Protein AF-A0A972MPC8-F1 (afdb_monomer)

Foldseek 3Di:
DVVVVVVVVVVVVVPPPPDPPPDPDCQWDWDADPVRDIETEGEDADDLPDDDDPPHHYHYHHDDQCPDLSVVDDFPPDDRLNVLLSCCVNPPDPADEAEAQDCGSVSNCVSCVVVVHHYDYHHPDPVSVVND

Structure (mmCIF, N/CA/C/O backbone):
data_AF-A0A972MPC8-F1
#
_entry.id   AF-A0A972MPC8-F1
#
loop_
_atom_site.group_PDB
_atom_site.id
_atom_site.type_symbol
_atom_site.label_atom_id
_atom_site.label_alt_id
_atom_site.label_comp_id
_atom_site.label_asym_id
_atom_site.label_entity_id
_atom_site.label_seq_id
_atom_site.pdbx_PDB_ins_code
_atom_site.Cartn_x
_atom_site.Cartn_y
_atom_site.Cartn_z
_atom_site.occupancy
_atom_site.B_iso_or_equiv
_atom_site.auth_seq_id
_atom_site.auth_comp_id
_atom_site.auth_asym_id
_atom_site.auth_atom_id
_atom_site.pdbx_PDB_model_num
ATOM 1 N N . MET A 1 1 ? 12.999 -46.476 -10.690 1.00 57.03 1 MET A N 1
ATOM 2 C CA . MET A 1 1 ? 14.086 -46.148 -9.735 1.00 57.03 1 MET A CA 1
ATOM 3 C C . MET A 1 1 ? 14.503 -44.676 -9.774 1.00 57.03 1 MET A C 1
ATOM 5 O O . MET A 1 1 ? 14.548 -44.075 -8.713 1.00 57.03 1 MET A O 1
ATOM 9 N N . VAL A 1 2 ? 14.765 -44.062 -10.942 1.00 50.03 2 VAL A N 1
ATOM 10 C CA . VAL A 1 2 ? 15.001 -42.594 -11.044 1.00 50.03 2 VAL A CA 1
ATOM 11 C C . VAL A 1 2 ? 13.679 -41.800 -11.096 1.00 50.03 2 VAL A C 1
ATOM 13 O O . VAL A 1 2 ? 13.583 -40.712 -10.536 1.00 50.03 2 VAL A O 1
ATOM 16 N N . SER A 1 3 ? 12.629 -42.390 -11.678 1.00 49.47 3 SER A N 1
ATOM 17 C CA . SER A 1 3 ? 11.253 -41.862 -11.718 1.00 49.47 3 SER A CA 1
ATOM 18 C C . SER A 1 3 ? 10.659 -41.622 -10.326 1.00 49.47 3 SER A C 1
ATOM 20 O O . SER A 1 3 ? 10.109 -40.560 -10.055 1.00 49.47 3 SER A O 1
ATOM 22 N N . ASP A 1 4 ? 10.859 -42.576 -9.418 1.00 52.56 4 ASP A N 1
ATOM 23 C CA . ASP A 1 4 ? 10.220 -42.600 -8.093 1.00 52.56 4 ASP A CA 1
ATOM 24 C C . ASP A 1 4 ? 10.841 -41.566 -7.134 1.00 52.56 4 ASP A C 1
ATOM 26 O O . ASP A 1 4 ? 10.221 -41.136 -6.159 1.00 52.56 4 ASP A O 1
ATOM 30 N N . ILE A 1 5 ? 12.081 -41.150 -7.418 1.00 54.47 5 ILE A N 1
ATOM 31 C CA . ILE A 1 5 ? 12.79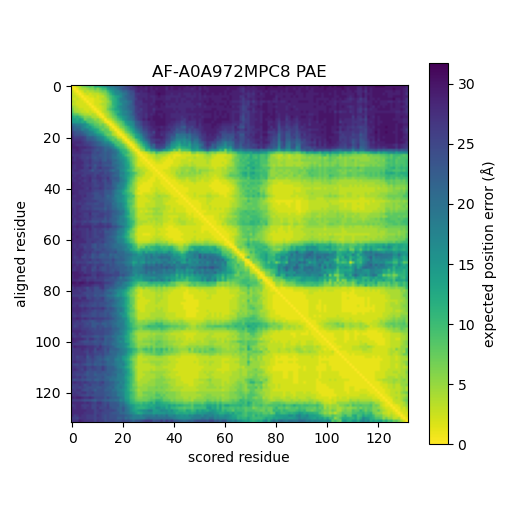3 -40.099 -6.683 1.00 54.47 5 ILE A CA 1
ATOM 32 C C . ILE A 1 5 ? 12.290 -38.721 -7.124 1.00 54.47 5 ILE A C 1
ATOM 34 O O . ILE A 1 5 ? 12.014 -37.880 -6.270 1.00 54.47 5 ILE A O 1
ATOM 38 N N . ILE A 1 6 ? 12.095 -38.505 -8.431 1.00 52.62 6 ILE A N 1
ATOM 39 C CA . ILE A 1 6 ? 11.533 -37.252 -8.958 1.00 52.62 6 ILE A CA 1
ATOM 40 C C . ILE A 1 6 ? 10.097 -37.068 -8.456 1.00 52.62 6 ILE A C 1
ATOM 42 O O . ILE A 1 6 ? 9.756 -35.996 -7.957 1.00 52.62 6 ILE A O 1
ATOM 46 N N . GLU A 1 7 ? 9.283 -38.124 -8.471 1.00 47.34 7 GLU A N 1
ATOM 47 C CA . GLU A 1 7 ? 7.909 -38.077 -7.961 1.00 47.34 7 GLU A CA 1
ATOM 48 C C . GLU A 1 7 ? 7.854 -37.767 -6.455 1.00 47.34 7 GLU A C 1
ATOM 50 O O . GLU A 1 7 ? 7.006 -36.995 -6.005 1.00 47.34 7 GLU A O 1
ATOM 55 N N . LYS A 1 8 ? 8.797 -38.289 -5.656 1.00 51.53 8 LYS A N 1
ATOM 56 C CA . LYS A 1 8 ? 8.920 -37.954 -4.225 1.00 51.53 8 LYS A CA 1
ATOM 57 C C . LYS A 1 8 ? 9.400 -36.523 -3.976 1.00 51.53 8 LYS A C 1
ATOM 59 O O . LYS A 1 8 ? 8.972 -35.922 -2.992 1.00 51.53 8 LYS A O 1
ATOM 64 N N . ILE A 1 9 ? 10.249 -35.959 -4.835 1.00 50.50 9 ILE A N 1
ATOM 65 C CA . ILE A 1 9 ? 10.716 -34.565 -4.723 1.00 50.50 9 ILE A CA 1
ATOM 66 C C . ILE A 1 9 ? 9.593 -33.587 -5.096 1.00 50.50 9 ILE A C 1
ATOM 68 O O . ILE A 1 9 ? 9.352 -32.626 -4.361 1.00 50.50 9 ILE A O 1
ATOM 72 N N . VAL A 1 10 ? 8.843 -33.874 -6.165 1.00 48.03 10 VAL A N 1
ATOM 73 C CA . VAL A 1 10 ? 7.664 -33.088 -6.577 1.00 48.03 10 VAL A CA 1
ATOM 74 C C . VAL A 1 10 ? 6.560 -33.164 -5.512 1.00 48.03 10 VAL A C 1
ATOM 76 O O . VAL A 1 10 ? 5.970 -32.149 -5.140 1.00 48.03 10 VAL A O 1
ATOM 79 N N . ASN A 1 11 ? 6.336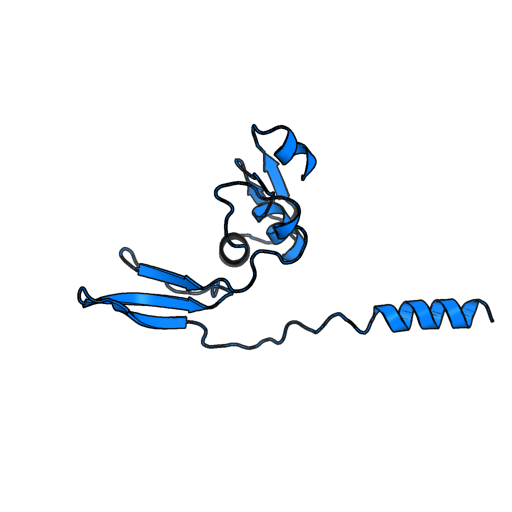 -34.342 -4.921 1.00 40.44 11 ASN A N 1
ATOM 80 C CA . ASN A 1 11 ? 5.335 -34.518 -3.865 1.00 40.44 11 ASN A CA 1
ATOM 81 C C . ASN A 1 11 ? 5.777 -34.014 -2.474 1.00 40.44 11 ASN A C 1
ATOM 83 O O . ASN A 1 11 ? 4.917 -33.772 -1.622 1.00 40.44 11 ASN A O 1
ATOM 87 N N . SER A 1 12 ? 7.080 -33.825 -2.212 1.00 40.97 12 SER A N 1
ATOM 88 C CA . SER A 1 12 ? 7.564 -33.248 -0.942 1.00 40.97 12 SER A CA 1
ATOM 89 C C . SER A 1 12 ? 7.548 -31.716 -0.940 1.00 40.97 12 SER A C 1
ATOM 91 O O . SER A 1 12 ? 7.312 -31.108 0.105 1.00 40.97 12 SER A O 1
ATOM 93 N N . THR A 1 13 ? 7.695 -31.089 -2.110 1.00 39.97 13 THR A N 1
ATOM 94 C CA . THR A 1 13 ? 7.634 -29.626 -2.282 1.00 39.97 13 THR A CA 1
ATOM 95 C C . T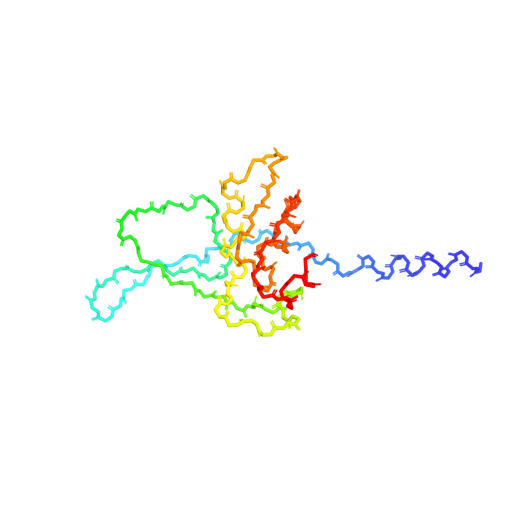HR A 1 13 ? 6.202 -29.081 -2.325 1.00 39.97 13 THR A C 1
ATOM 97 O O . THR A 1 13 ? 5.972 -27.938 -1.936 1.00 39.97 13 THR A O 1
ATOM 100 N N . SER A 1 14 ? 5.207 -29.911 -2.659 1.00 36.78 14 SER A N 1
ATOM 101 C CA . SER A 1 14 ? 3.787 -29.513 -2.690 1.00 36.78 14 SER A CA 1
ATOM 102 C C . SER A 1 14 ? 3.112 -29.411 -1.301 1.00 36.78 14 SER A C 1
ATOM 104 O O . SER A 1 14 ? 1.985 -28.937 -1.172 1.00 36.78 14 SER A O 1
ATOM 106 N N . LYS A 1 15 ? 3.794 -29.803 -0.209 1.00 40.41 15 LYS A N 1
ATOM 107 C CA . LYS A 1 15 ? 3.214 -29.863 1.155 1.00 40.41 15 LYS A CA 1
ATOM 108 C C . LYS A 1 15 ? 3.405 -28.615 2.036 1.00 40.41 15 LYS A C 1
ATOM 110 O O . LYS A 1 15 ? 3.102 -28.670 3.228 1.00 40.41 15 LYS A O 1
ATOM 115 N N . ARG A 1 16 ? 3.866 -27.475 1.501 1.00 36.94 16 ARG A N 1
ATOM 116 C CA . ARG A 1 16 ? 4.077 -26.236 2.292 1.00 36.94 16 ARG A CA 1
ATOM 117 C C . ARG A 1 16 ? 3.522 -24.943 1.695 1.00 36.94 16 ARG A C 1
ATOM 119 O O . ARG A 1 16 ? 3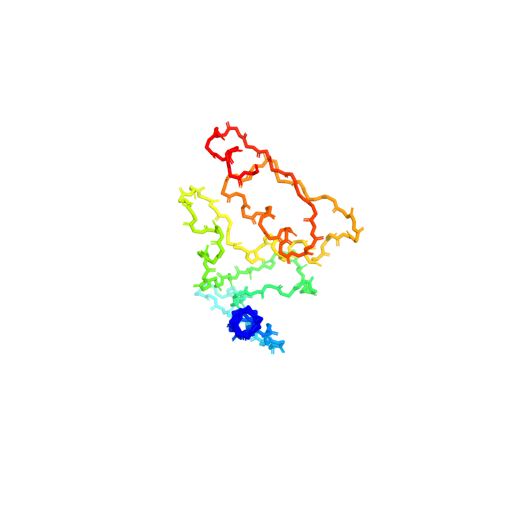.947 -23.867 2.094 1.00 36.94 16 ARG A O 1
ATOM 126 N N . VAL A 1 17 ? 2.492 -25.011 0.859 1.00 37.66 17 VAL A N 1
ATOM 127 C CA . VAL A 1 17 ? 1.618 -23.844 0.671 1.00 37.66 17 VAL A CA 1
ATOM 128 C C . VAL A 1 17 ? 0.398 -24.055 1.553 1.00 37.66 17 VAL A C 1
ATOM 130 O O . VAL A 1 17 ? -0.572 -24.706 1.169 1.00 37.66 17 VAL A O 1
ATOM 133 N N . LYS A 1 18 ? 0.461 -23.542 2.789 1.00 34.38 18 LYS A N 1
ATOM 134 C CA . LYS A 1 18 ? -0.755 -23.331 3.579 1.00 34.38 18 LYS A CA 1
ATOM 135 C C . LYS A 1 18 ? -1.667 -22.471 2.703 1.00 34.38 18 LYS A C 1
ATOM 137 O O . LYS A 1 18 ? -1.318 -21.328 2.424 1.00 34.38 18 LYS A O 1
ATOM 142 N N . LYS A 1 19 ? -2.797 -23.027 2.243 1.00 28.30 19 LYS A N 1
ATOM 143 C CA . LYS A 1 19 ? -3.909 -22.238 1.689 1.00 28.30 19 LYS A CA 1
ATOM 144 C C . LYS A 1 19 ? -4.063 -21.009 2.589 1.00 28.30 19 LYS A C 1
ATOM 146 O O . LYS A 1 19 ? -4.129 -21.220 3.806 1.00 28.30 19 LYS A O 1
ATOM 151 N N . PRO A 1 20 ? -4.087 -19.772 2.057 1.00 33.03 20 PRO A N 1
ATOM 152 C CA . PRO A 1 20 ? -4.368 -18.622 2.891 1.00 33.03 20 PRO A CA 1
ATOM 153 C C . PRO A 1 20 ? -5.738 -18.899 3.487 1.00 33.03 20 PRO A C 1
ATOM 155 O O . PRO A 1 20 ? -6.735 -19.049 2.777 1.00 33.03 20 PRO A O 1
ATOM 158 N N . ILE A 1 21 ? -5.740 -19.132 4.793 1.00 36.69 21 ILE A N 1
ATOM 159 C CA . ILE A 1 21 ? -6.947 -19.370 5.554 1.00 36.69 21 ILE A CA 1
ATOM 160 C C . ILE A 1 21 ? -7.758 -18.106 5.315 1.00 36.69 21 ILE A C 1
ATOM 162 O O . ILE A 1 21 ? -7.340 -17.023 5.720 1.00 36.69 21 ILE A O 1
ATOM 166 N N . SER A 1 22 ? -8.878 -18.243 4.606 1.00 36.81 22 SER A N 1
ATOM 167 C CA . SER A 1 22 ? -9.879 -17.201 4.407 1.00 36.81 22 SER A CA 1
ATOM 168 C C . SER A 1 22 ? -10.546 -16.921 5.750 1.00 36.81 22 SER A C 1
ATOM 170 O O . SER A 1 22 ? -11.707 -17.249 5.992 1.00 36.81 22 SER A O 1
ATOM 172 N N . ARG A 1 23 ? -9.773 -16.397 6.690 1.00 38.00 23 ARG A N 1
ATOM 173 C CA . ARG A 1 23 ? -10.259 -15.963 7.975 1.00 38.00 23 ARG A CA 1
ATOM 174 C C . ARG A 1 23 ? -10.672 -14.522 7.728 1.00 38.00 23 ARG A C 1
ATOM 176 O O . ARG A 1 23 ? -9.832 -13.633 7.712 1.00 38.00 23 ARG A O 1
ATOM 183 N N . LYS A 1 24 ? -11.973 -14.299 7.517 1.00 40.81 24 LYS A N 1
ATOM 184 C CA . LYS A 1 24 ? -12.597 -13.033 7.920 1.00 40.81 24 LYS A CA 1
ATOM 185 C C . LYS A 1 24 ? -12.356 -12.914 9.430 1.00 40.81 24 LYS A C 1
ATOM 187 O O . LYS A 1 24 ? -13.203 -13.295 10.230 1.00 40.81 24 LYS A O 1
ATOM 192 N N . LEU A 1 25 ? -11.147 -12.536 9.841 1.00 45.94 25 LEU A N 1
ATOM 193 C CA . LEU A 1 25 ? -10.952 -11.983 11.166 1.00 45.94 25 LEU A CA 1
ATOM 194 C C . LEU A 1 25 ? -11.579 -10.606 11.087 1.00 45.94 25 LEU A C 1
ATOM 196 O O . LEU A 1 25 ? -11.223 -9.821 10.215 1.00 45.94 25 LEU A O 1
ATOM 200 N N . PHE A 1 26 ? -12.489 -10.316 12.005 1.00 58.69 26 PHE A N 1
ATOM 201 C CA . PHE A 1 26 ? -12.737 -8.944 12.412 1.00 58.69 26 PHE A CA 1
ATOM 202 C C . PHE A 1 26 ? -11.431 -8.422 13.021 1.00 58.69 26 PHE A C 1
ATOM 204 O O . PHE A 1 26 ? -11.226 -8.471 14.227 1.00 58.69 26 PHE A O 1
ATOM 211 N N . ASN A 1 27 ? -10.489 -8.042 12.165 1.00 85.31 27 ASN A N 1
ATOM 212 C CA . ASN A 1 27 ? -9.212 -7.459 12.542 1.00 85.31 27 ASN A CA 1
ATOM 213 C C . ASN A 1 27 ? -9.314 -5.938 12.666 1.00 85.31 27 ASN A C 1
ATOM 215 O O . 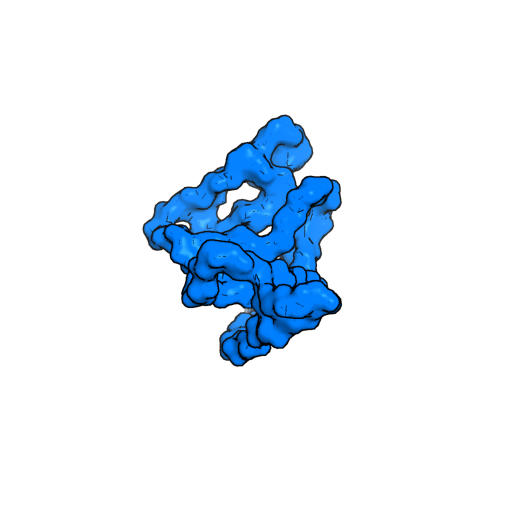ASN A 1 27 ? -8.311 -5.265 12.847 1.00 85.31 27 ASN A O 1
ATOM 219 N N . THR A 1 28 ? -10.529 -5.409 12.533 1.00 88.88 28 THR A N 1
ATOM 220 C CA . THR A 1 28 ? -10.851 -4.005 12.722 1.00 88.88 28 THR A CA 1
ATOM 221 C C . THR A 1 28 ? -11.572 -3.839 14.055 1.00 88.88 28 THR A C 1
ATOM 223 O O . THR A 1 28 ? -12.523 -4.567 14.346 1.00 88.88 28 THR A O 1
ATOM 226 N N . SER A 1 29 ? -11.135 -2.881 14.864 1.00 92.12 29 SER A N 1
ATOM 227 C CA . SER A 1 29 ? -11.743 -2.524 16.145 1.00 92.12 29 SER A CA 1
ATOM 228 C C . SER A 1 29 ? -11.756 -1.007 16.321 1.00 92.12 29 SER A C 1
ATOM 230 O O . SER A 1 29 ? -10.940 -0.302 15.735 1.00 92.12 29 SER A O 1
ATOM 232 N N . LYS A 1 30 ? -12.696 -0.491 17.115 1.00 93.19 30 LYS A N 1
ATOM 233 C CA . LYS A 1 30 ? -12.725 0.924 17.496 1.00 93.19 30 LYS A CA 1
ATOM 234 C C . LYS A 1 30 ? -12.096 1.085 18.870 1.00 93.19 30 LYS A C 1
ATOM 236 O O . LYS A 1 30 ? -12.459 0.360 19.796 1.00 93.19 30 LYS A O 1
ATOM 241 N N . ILE A 1 31 ? -11.176 2.028 18.994 1.00 93.88 31 ILE A N 1
ATOM 242 C CA . ILE A 1 31 ? -10.560 2.421 20.261 1.00 93.88 31 ILE A CA 1
ATOM 243 C C . ILE A 1 31 ? -10.725 3.928 20.451 1.00 93.88 31 ILE A C 1
ATOM 245 O O . ILE A 1 31 ? -10.918 4.657 19.482 1.00 93.88 31 ILE A O 1
ATOM 249 N N . VAL A 1 32 ? -10.645 4.389 21.694 1.00 94.38 32 VAL A N 1
ATOM 250 C CA . VAL A 1 32 ? -10.658 5.815 22.032 1.00 94.38 32 VAL A CA 1
ATOM 251 C C . VAL A 1 32 ? -9.331 6.138 22.702 1.00 94.38 32 VAL A C 1
ATOM 253 O O . VAL A 1 32 ? -8.912 5.403 23.599 1.00 94.38 32 VAL A O 1
ATOM 256 N N . ASN A 1 33 ? -8.640 7.178 22.238 1.00 91.25 33 ASN A N 1
ATOM 257 C CA . ASN A 1 33 ? -7.384 7.600 22.858 1.00 91.25 33 ASN A CA 1
ATOM 258 C C . ASN A 1 33 ? -7.625 8.458 24.113 1.00 91.25 33 ASN A C 1
ATOM 260 O O . ASN A 1 33 ? -8.755 8.790 24.467 1.00 91.25 33 ASN A O 1
ATOM 264 N N . GLU A 1 34 ? -6.543 8.843 24.785 1.00 92.75 34 GLU A N 1
ATOM 265 C CA . GLU A 1 34 ? -6.574 9.682 25.992 1.00 92.75 34 GLU A CA 1
ATOM 266 C C . GLU A 1 34 ? -7.190 11.078 25.786 1.00 92.75 34 GLU A C 1
ATOM 268 O O . GLU A 1 34 ? -7.597 11.717 26.754 1.00 92.75 34 GLU A O 1
ATOM 273 N N . PHE A 1 35 ? -7.326 11.525 24.535 1.00 93.06 35 PHE A N 1
ATOM 274 C CA . PHE A 1 35 ? -7.949 12.795 24.157 1.00 93.06 35 PHE A CA 1
ATOM 275 C C . PHE A 1 35 ? -9.431 12.651 23.767 1.00 93.06 35 PHE A C 1
ATOM 277 O O . PHE A 1 35 ? -10.055 13.631 23.363 1.00 93.06 35 PHE A O 1
ATOM 284 N N . GLY A 1 36 ? -10.011 11.450 23.878 1.00 91.94 36 GLY A N 1
ATOM 285 C CA . GLY A 1 36 ? -11.406 11.189 23.513 1.00 91.94 36 GLY A CA 1
ATOM 286 C C . GLY A 1 36 ? -11.645 11.013 22.009 1.00 91.94 36 GLY A C 1
ATOM 287 O O . GLY A 1 36 ? -12.794 11.021 21.570 1.00 91.94 36 GLY A O 1
ATOM 288 N N . GLU A 1 37 ? -10.592 10.852 21.206 1.00 92.44 37 GLU A N 1
ATOM 289 C CA . GLU A 1 37 ? -10.703 10.684 19.756 1.00 92.44 37 GLU A CA 1
ATOM 290 C C . GLU A 1 37 ? -10.932 9.209 19.397 1.00 92.44 37 GLU A C 1
ATOM 292 O O . GLU A 1 37 ? -10.209 8.328 19.869 1.00 92.44 37 GLU A O 1
ATOM 297 N N . GLU A 1 38 ? -11.916 8.938 18.532 1.00 94.69 38 GLU A N 1
ATOM 298 C CA . GLU A 1 38 ? -12.151 7.596 17.988 1.00 94.69 38 GLU A CA 1
ATOM 299 C C . GLU A 1 38 ? -11.069 7.245 16.954 1.00 94.69 38 GLU A C 1
ATOM 301 O O . GLU A 1 38 ? -10.773 8.021 16.043 1.00 94.69 38 GLU A O 1
ATOM 306 N N . ILE A 1 39 ? -10.487 6.055 17.091 1.00 94.94 39 ILE A N 1
ATOM 307 C CA . ILE A 1 39 ? -9.477 5.503 16.191 1.00 94.94 39 ILE A CA 1
ATOM 308 C C . ILE A 1 39 ? -9.936 4.120 15.731 1.00 94.94 39 ILE A C 1
ATOM 310 O O . ILE A 1 39 ? -10.310 3.257 16.531 1.00 94.94 39 ILE A O 1
ATOM 314 N N . ILE A 1 40 ? -9.853 3.891 14.427 1.00 94.62 40 ILE A N 1
ATOM 315 C CA . ILE A 1 40 ? -10.100 2.606 13.784 1.00 94.62 40 ILE A CA 1
ATOM 316 C C . ILE A 1 40 ? -8.783 1.829 13.787 1.00 94.62 40 ILE A C 1
ATOM 318 O O . ILE A 1 40 ? -7.874 2.079 12.995 1.00 94.62 40 ILE A O 1
ATOM 322 N N . ARG A 1 41 ? -8.654 0.884 14.710 1.00 94.44 41 ARG A N 1
ATOM 323 C CA . ARG A 1 41 ? -7.510 -0.020 14.780 1.00 94.44 41 ARG A CA 1
ATOM 324 C C . ARG A 1 41 ? -7.694 -1.166 13.794 1.00 94.44 41 ARG A C 1
ATOM 326 O O . ARG A 1 41 ? -8.735 -1.816 13.813 1.00 94.44 41 ARG A O 1
ATOM 333 N N . ILE A 1 42 ? -6.675 -1.436 12.986 1.00 93.38 42 ILE A N 1
ATOM 334 C CA . ILE A 1 42 ? -6.633 -2.523 12.006 1.00 93.38 42 ILE A CA 1
ATOM 335 C C . ILE A 1 42 ? -5.380 -3.361 12.251 1.00 93.38 42 ILE A C 1
ATOM 337 O O . ILE A 1 42 ? -4.260 -2.861 12.177 1.00 93.38 42 ILE A O 1
ATOM 341 N N . ASP A 1 43 ? -5.572 -4.642 12.539 1.00 91.56 43 ASP A N 1
ATOM 342 C CA . ASP A 1 43 ? -4.512 -5.605 12.815 1.00 91.56 43 ASP A CA 1
ATOM 343 C C . ASP A 1 43 ? -4.216 -6.451 11.556 1.00 91.56 43 ASP A C 1
ATOM 345 O O . ASP A 1 43 ? -4.972 -7.352 11.186 1.00 91.56 43 ASP A O 1
ATOM 349 N N . GLY A 1 44 ? -3.107 -6.176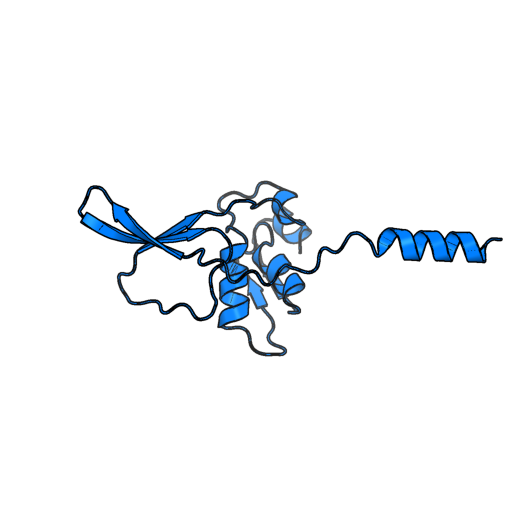 10.871 1.00 89.12 44 GLY A N 1
ATOM 350 C CA . GLY A 1 44 ? -2.703 -6.849 9.633 1.00 89.12 44 GLY A CA 1
ATOM 351 C C . GLY A 1 44 ? -3.409 -6.321 8.378 1.00 89.12 44 GLY A C 1
ATOM 352 O O . GLY A 1 44 ? -3.414 -5.120 8.117 1.00 89.12 44 GLY A O 1
ATOM 353 N N . ASP A 1 45 ? -3.958 -7.231 7.564 1.00 90.06 45 ASP A N 1
ATOM 354 C CA . ASP A 1 45 ? -4.507 -6.913 6.237 1.00 90.06 45 ASP A CA 1
ATOM 355 C C . ASP A 1 45 ? -5.690 -5.934 6.295 1.00 90.06 45 ASP A C 1
ATOM 357 O O . ASP A 1 45 ? -6.661 -6.141 7.016 1.00 90.06 45 ASP A O 1
ATOM 361 N N . ILE A 1 46 ? -5.666 -4.903 5.457 1.00 92.06 46 ILE A N 1
ATOM 362 C CA . ILE A 1 46 ? -6.749 -3.917 5.375 1.00 92.06 46 ILE A CA 1
ATOM 363 C C . ILE A 1 46 ? -7.823 -4.430 4.403 1.00 92.06 46 ILE A C 1
ATOM 365 O O . ILE A 1 46 ? -7.503 -4.824 3.276 1.00 92.06 46 ILE A O 1
ATOM 369 N N . ASP A 1 47 ? -9.098 -4.408 4.808 1.00 93.00 47 ASP A N 1
ATOM 370 C CA . ASP A 1 47 ? -10.211 -4.764 3.917 1.00 93.00 47 ASP A CA 1
ATOM 371 C C . ASP A 1 47 ? -10.278 -3.768 2.742 1.00 93.00 47 ASP A C 1
ATOM 373 O O . ASP A 1 47 ? -10.490 -2.574 2.970 1.00 93.00 47 ASP A O 1
ATOM 377 N N . PRO A 1 48 ? -10.142 -4.215 1.476 1.00 92.94 48 PRO A N 1
ATOM 378 C CA . PRO A 1 48 ? -10.213 -3.328 0.318 1.00 92.94 48 PRO A CA 1
ATOM 379 C C . PRO A 1 48 ? -11.562 -2.620 0.173 1.00 92.94 48 PRO A C 1
ATOM 381 O O . PRO A 1 48 ? -11.623 -1.630 -0.551 1.00 92.94 48 PRO A O 1
ATOM 384 N N . ASN A 1 49 ? -12.619 -3.069 0.854 1.00 93.62 49 ASN A N 1
ATOM 385 C CA . ASN A 1 49 ? -13.952 -2.463 0.822 1.00 93.62 49 ASN A CA 1
ATOM 386 C C . ASN A 1 49 ? -14.266 -1.598 2.049 1.00 93.62 49 ASN A C 1
ATOM 388 O O . ASN A 1 49 ? -15.398 -1.134 2.171 1.00 93.62 49 ASN A O 1
ATOM 392 N N . ILE A 1 50 ? -13.297 -1.353 2.941 1.00 91.62 50 ILE A N 1
ATOM 393 C CA . ILE A 1 50 ? -13.510 -0.477 4.098 1.00 91.62 50 ILE A CA 1
ATOM 394 C C . ILE A 1 50 ? -13.998 0.909 3.645 1.00 91.62 50 ILE A C 1
ATOM 396 O O . ILE A 1 50 ? -13.507 1.476 2.659 1.00 91.62 50 ILE A O 1
ATOM 400 N N . GLU A 1 51 ? -15.005 1.439 4.334 1.00 91.81 51 GLU A N 1
ATOM 401 C CA . GLU A 1 51 ? -15.463 2.811 4.132 1.00 91.81 51 GLU A CA 1
ATOM 402 C C . GLU A 1 51 ? -14.477 3.753 4.833 1.00 91.81 51 GLU A C 1
ATOM 404 O O . GLU A 1 51 ? -14.175 3.559 6.007 1.00 91.81 51 GLU A O 1
ATOM 409 N N . ILE A 1 52 ? -13.955 4.742 4.103 1.00 91.44 52 ILE A N 1
ATOM 410 C CA . ILE A 1 52 ? -13.010 5.735 4.629 1.00 91.44 52 ILE A CA 1
ATOM 411 C C . ILE A 1 52 ? -13.663 7.101 4.484 1.00 91.44 52 ILE A C 1
ATOM 413 O O . ILE A 1 52 ? -13.982 7.522 3.367 1.00 91.44 52 ILE A O 1
ATOM 417 N N . LYS A 1 53 ? -13.864 7.782 5.607 1.00 93.12 53 LYS A N 1
ATOM 418 C CA . LYS A 1 53 ? -14.437 9.124 5.683 1.00 93.12 53 LYS A CA 1
ATOM 419 C C . LYS A 1 53 ? -13.339 10.135 5.968 1.00 93.12 53 LYS A C 1
ATOM 421 O O . LYS A 1 53 ? -12.307 9.836 6.568 1.00 93.12 53 LYS A O 1
ATOM 426 N N . ASN A 1 54 ? -13.555 11.360 5.502 1.00 92.75 54 ASN A N 1
ATOM 427 C CA . ASN A 1 54 ? -12.626 12.439 5.796 1.00 92.75 54 ASN A CA 1
ATOM 428 C C . ASN A 1 54 ? -12.588 12.689 7.312 1.00 92.75 54 ASN A C 1
ATOM 430 O O . ASN A 1 54 ? -13.639 12.851 7.929 1.00 92.75 54 ASN A O 1
ATOM 434 N N . GLY A 1 55 ? -11.387 12.734 7.885 1.00 91.75 55 GLY A N 1
ATOM 435 C CA . GLY A 1 55 ? -11.176 12.864 9.328 1.00 91.75 55 GLY A CA 1
ATOM 436 C C . GLY A 1 55 ? -11.068 11.541 10.091 1.00 91.75 55 GLY A C 1
ATOM 437 O O . GLY A 1 55 ? -10.764 11.583 11.284 1.00 91.75 55 GLY A O 1
ATOM 438 N N . ASP A 1 56 ? -11.252 10.390 9.433 1.00 93.50 56 ASP A N 1
ATOM 439 C CA . ASP A 1 56 ? -11.017 9.091 10.065 1.00 93.50 56 ASP A CA 1
ATOM 440 C C . ASP A 1 56 ? -9.552 8.943 10.487 1.00 93.50 56 ASP A C 1
ATOM 442 O O . ASP A 1 56 ? -8.617 9.329 9.776 1.00 93.50 56 ASP A O 1
ATOM 446 N N . ARG A 1 57 ? -9.353 8.336 11.656 1.00 94.00 57 ARG A N 1
ATOM 447 C CA . ARG A 1 57 ? -8.035 8.054 12.222 1.00 94.00 57 ARG A CA 1
ATOM 448 C C . ARG A 1 57 ? -7.834 6.557 12.273 1.00 94.00 57 ARG A C 1
ATOM 450 O O . ARG A 1 57 ? -8.666 5.846 12.829 1.00 94.00 57 ARG A O 1
ATOM 457 N N . PHE A 1 58 ? -6.718 6.090 11.729 1.00 92.94 58 PHE A N 1
ATOM 458 C CA . PHE A 1 58 ? -6.402 4.669 11.671 1.00 92.94 58 PHE A CA 1
ATOM 459 C C . PHE A 1 58 ? -5.155 4.350 12.485 1.00 92.94 58 PHE A C 1
ATOM 461 O O . PHE A 1 58 ? -4.165 5.079 12.434 1.00 92.94 58 PHE A O 1
ATOM 468 N N . LEU A 1 59 ? -5.195 3.227 13.197 1.00 92.88 59 LEU A N 1
ATOM 469 C CA . LEU A 1 59 ? -4.028 2.612 13.819 1.00 92.88 59 LEU A CA 1
ATOM 470 C C . LEU A 1 59 ? -3.778 1.264 13.150 1.00 92.88 59 LEU A C 1
ATOM 472 O O . LEU A 1 59 ? -4.533 0.321 13.367 1.00 92.88 59 LEU A O 1
ATOM 476 N N . PHE A 1 60 ? -2.713 1.164 12.361 1.00 91.56 60 PHE A N 1
ATOM 477 C CA . PHE A 1 60 ? -2.333 -0.086 11.710 1.00 91.56 60 PHE A CA 1
ATOM 478 C C . PHE A 1 60 ? -1.321 -0.844 12.564 1.00 91.56 60 PHE A C 1
ATOM 480 O O . PHE A 1 60 ? -0.247 -0.328 12.873 1.00 91.56 60 PHE A O 1
ATOM 487 N N . ILE A 1 61 ? -1.652 -2.081 12.915 1.00 90.06 61 ILE A N 1
ATOM 488 C CA . ILE A 1 61 ? -0.744 -3.006 13.585 1.00 90.06 61 ILE A CA 1
ATOM 489 C C . ILE A 1 61 ? -0.283 -4.029 12.552 1.00 90.06 61 ILE A C 1
ATOM 491 O O . ILE A 1 61 ? -0.999 -4.977 12.240 1.00 90.06 61 ILE A O 1
ATOM 495 N N . SER A 1 62 ? 0.913 -3.827 12.003 1.00 85.06 62 SER A N 1
ATOM 496 C CA . SER A 1 62 ? 1.551 -4.792 11.104 1.00 85.06 62 SER A CA 1
ATOM 497 C C . SER A 1 62 ? 2.440 -5.728 11.919 1.00 85.06 62 SER A C 1
ATOM 499 O O . SER A 1 62 ? 3.339 -5.279 12.631 1.00 85.06 62 SER A O 1
ATOM 501 N N . TYR A 1 63 ? 2.163 -7.030 11.846 1.00 76.38 63 TYR A N 1
ATOM 502 C CA . TYR A 1 63 ? 2.864 -8.040 12.646 1.00 76.38 63 TYR A CA 1
ATOM 503 C C . TYR A 1 63 ? 4.147 -8.553 11.990 1.00 76.38 63 TYR A C 1
ATOM 505 O O . TYR A 1 63 ? 5.065 -8.959 12.698 1.00 76.38 63 TYR A O 1
ATOM 513 N N . ASP A 1 64 ? 4.212 -8.563 10.656 1.00 71.06 64 ASP A N 1
ATOM 514 C CA . ASP A 1 64 ? 5.366 -9.077 9.922 1.00 71.06 64 ASP A CA 1
ATOM 515 C C . ASP A 1 64 ? 5.604 -8.283 8.636 1.00 71.06 64 ASP A C 1
ATOM 517 O O . ASP A 1 64 ? 4.919 -8.447 7.627 1.00 71.06 64 ASP A O 1
ATOM 521 N N . GLN A 1 65 ? 6.627 -7.433 8.683 1.00 66.88 65 GLN A N 1
ATOM 522 C CA . GLN A 1 65 ? 7.067 -6.607 7.557 1.00 66.88 65 GLN A CA 1
ATOM 523 C C . GLN A 1 65 ? 8.245 -7.234 6.797 1.00 66.88 65 GLN A C 1
ATOM 525 O O . GLN A 1 65 ? 8.782 -6.626 5.872 1.00 66.88 65 GLN A O 1
ATOM 530 N N . SER A 1 66 ? 8.682 -8.427 7.209 1.00 59.59 66 SER A N 1
ATOM 531 C CA . SER A 1 66 ? 9.892 -9.093 6.720 1.00 59.59 66 SER A CA 1
ATOM 532 C C . SER A 1 66 ? 9.616 -10.209 5.716 1.00 59.59 66 SER A C 1
ATOM 534 O O . SER A 1 66 ? 10.546 -10.664 5.051 1.00 59.59 66 SER A O 1
ATOM 536 N N . MET A 1 67 ? 8.356 -10.639 5.579 1.00 53.81 67 MET A N 1
ATOM 537 C CA . MET A 1 67 ? 7.975 -11.714 4.661 1.00 53.81 67 MET A CA 1
ATOM 538 C C . MET A 1 67 ? 8.393 -11.446 3.209 1.00 53.81 67 MET A C 1
ATOM 540 O O . MET A 1 67 ? 8.355 -10.323 2.720 1.00 53.81 67 MET A O 1
ATOM 544 N N . PHE A 1 68 ? 8.731 -12.519 2.491 1.00 60.16 68 PHE A N 1
ATOM 545 C CA . PHE A 1 68 ? 9.258 -12.484 1.121 1.00 60.16 68 PHE A CA 1
ATOM 546 C C . PHE A 1 68 ? 10.568 -11.697 1.016 1.00 60.16 68 PHE A C 1
ATOM 548 O O . PHE A 1 68 ? 11.466 -11.848 1.840 1.00 60.16 68 PHE A O 1
ATOM 555 N N . THR A 1 69 ? 10.705 -10.883 -0.025 1.00 58.06 69 THR A N 1
ATOM 556 C CA . THR A 1 69 ? 11.862 -10.020 -0.225 1.00 58.06 69 THR A CA 1
ATOM 557 C C . THR A 1 69 ? 11.779 -8.738 0.601 1.00 58.06 69 THR A C 1
ATOM 559 O O . THR A 1 69 ? 12.721 -7.946 0.591 1.00 58.06 69 THR A O 1
ATOM 562 N N . HIS A 1 70 ? 10.696 -8.534 1.368 1.00 55.50 70 HIS A N 1
ATOM 563 C CA . HIS A 1 70 ? 10.500 -7.301 2.126 1.00 55.50 70 HIS A CA 1
ATOM 564 C C . HIS A 1 70 ? 11.577 -7.079 3.195 1.00 55.50 70 HIS A C 1
ATOM 566 O O . HIS A 1 70 ? 11.819 -5.929 3.563 1.00 55.50 70 HIS A O 1
ATOM 572 N N . GLY A 1 71 ? 12.257 -8.143 3.630 1.00 54.94 71 GLY A N 1
ATOM 573 C CA . GLY A 1 71 ? 13.392 -8.102 4.551 1.00 54.94 71 GLY A CA 1
ATOM 574 C C . GLY A 1 71 ? 14.792 -8.141 3.918 1.00 54.94 71 GLY A C 1
ATOM 575 O O . GLY A 1 71 ? 15.758 -8.206 4.674 1.00 54.94 71 GLY A O 1
ATOM 576 N N . LEU A 1 72 ? 14.946 -8.121 2.583 1.00 56.44 72 LEU A N 1
ATOM 577 C CA . LEU A 1 72 ? 16.268 -8.285 1.942 1.00 56.44 72 LEU A CA 1
ATOM 578 C C . LEU A 1 72 ? 17.259 -7.162 2.270 1.00 56.44 72 LEU A C 1
ATOM 580 O O . LEU A 1 72 ? 18.461 -7.407 2.335 1.00 56.44 72 LEU A O 1
ATOM 584 N N . HIS A 1 73 ? 16.777 -5.939 2.488 1.00 55.62 73 HIS A N 1
ATOM 585 C CA . HIS A 1 73 ? 17.619 -4.817 2.883 1.00 55.62 73 HIS A CA 1
ATOM 586 C C . HIS A 1 73 ? 16.810 -3.777 3.659 1.00 55.62 73 HIS A C 1
ATOM 588 O O . HIS A 1 73 ? 15.659 -3.485 3.324 1.00 55.62 73 HIS A O 1
ATOM 594 N N . LYS A 1 74 ? 17.417 -3.187 4.694 1.00 55.66 74 LYS A N 1
ATOM 595 C CA . LYS A 1 74 ? 16.810 -2.071 5.425 1.00 55.66 74 LYS A CA 1
ATOM 596 C C . LYS A 1 74 ? 16.889 -0.823 4.554 1.00 55.66 74 LYS A C 1
ATOM 598 O O . LYS A 1 74 ? 17.934 -0.188 4.474 1.00 55.66 74 LYS A O 1
ATOM 603 N N . TYR A 1 75 ? 15.782 -0.481 3.907 1.00 58.53 75 TYR A N 1
ATOM 604 C CA . TYR A 1 75 ? 15.611 0.832 3.296 1.00 58.53 75 TYR A CA 1
ATOM 605 C C . TYR A 1 75 ? 14.876 1.743 4.292 1.00 58.53 75 TYR A C 1
ATOM 607 O O . TYR A 1 75 ? 13.858 1.316 4.852 1.00 58.53 75 TYR A O 1
ATOM 615 N N . PRO A 1 76 ? 15.384 2.952 4.583 1.00 58.38 76 PRO A N 1
ATOM 616 C CA . PRO A 1 76 ? 14.704 3.879 5.482 1.00 58.38 76 PRO A CA 1
ATOM 617 C C . PRO A 1 76 ? 13.322 4.261 4.923 1.00 58.38 76 PRO A C 1
ATOM 619 O O . PRO A 1 76 ? 13.137 4.336 3.714 1.00 58.38 76 PRO A O 1
ATOM 622 N N . ALA A 1 77 ? 12.347 4.487 5.813 1.00 65.19 77 ALA A N 1
ATOM 623 C CA . ALA A 1 77 ? 10.973 4.889 5.469 1.00 65.19 77 ALA A CA 1
ATOM 624 C C . ALA A 1 77 ? 10.189 3.915 4.552 1.00 65.19 77 ALA A C 1
ATOM 626 O O . ALA A 1 77 ? 9.356 4.330 3.751 1.00 65.19 77 ALA A O 1
ATOM 627 N N . LYS A 1 78 ? 10.423 2.605 4.688 1.00 72.19 78 LYS A N 1
ATOM 628 C CA . LYS A 1 78 ? 9.676 1.556 3.978 1.00 72.19 78 LYS A CA 1
ATOM 629 C C . LYS A 1 78 ? 8.195 1.505 4.402 1.00 72.19 78 LYS A C 1
ATOM 631 O O . LYS A 1 78 ? 7.884 1.538 5.592 1.00 72.19 78 LYS A O 1
ATOM 636 N N . PHE A 1 79 ? 7.292 1.339 3.431 1.00 77.44 79 PHE A N 1
ATOM 637 C CA . PHE A 1 79 ? 5.886 1.013 3.693 1.00 77.44 79 PHE A CA 1
ATOM 638 C C . PHE A 1 79 ? 5.737 -0.379 4.319 1.00 77.44 79 PHE A C 1
ATOM 640 O O . PHE A 1 79 ? 6.386 -1.334 3.888 1.00 77.44 79 PHE A O 1
ATOM 647 N N . PHE A 1 80 ? 4.817 -0.527 5.274 1.00 87.44 80 PHE A N 1
ATOM 648 C CA . PHE A 1 80 ? 4.366 -1.857 5.677 1.00 87.44 80 PHE A CA 1
ATOM 649 C C . PHE A 1 80 ? 3.615 -2.517 4.498 1.00 87.44 80 PHE A C 1
ATOM 651 O O . PHE A 1 80 ? 2.840 -1.823 3.830 1.00 87.44 80 PHE A O 1
ATOM 658 N N . PRO A 1 81 ? 3.838 -3.811 4.195 1.00 90.31 81 PRO A N 1
ATOM 659 C CA . PRO A 1 81 ? 3.313 -4.455 2.982 1.00 90.31 81 PRO A CA 1
ATOM 660 C C . PRO A 1 81 ? 1.789 -4.401 2.814 1.00 90.31 81 PRO A C 1
ATOM 662 O O . PRO A 1 81 ? 1.275 -4.421 1.694 1.00 90.31 81 PRO A O 1
ATOM 665 N N . GLU A 1 82 ? 1.046 -4.315 3.914 1.00 91.31 82 GLU A N 1
ATOM 666 C CA . GLU A 1 82 ? -0.413 -4.305 3.907 1.00 91.31 82 GLU A CA 1
ATOM 667 C C . GLU A 1 82 ? -0.986 -3.047 3.229 1.00 91.31 82 GLU A C 1
ATOM 669 O O . GLU A 1 82 ? -2.061 -3.124 2.632 1.00 91.31 82 GLU A O 1
ATOM 674 N N . LEU A 1 83 ? -0.258 -1.920 3.223 1.00 92.19 83 LEU A N 1
ATOM 675 C CA . LEU A 1 83 ? -0.687 -0.686 2.554 1.00 92.19 83 LEU A CA 1
ATOM 676 C C . LEU A 1 83 ? -0.695 -0.797 1.016 1.00 92.19 83 LEU A C 1
ATOM 678 O O . LEU A 1 83 ? -1.765 -0.622 0.426 1.00 92.19 83 LEU A O 1
ATOM 682 N N . PRO A 1 84 ? 0.423 -1.099 0.320 1.00 93.81 84 PRO A N 1
ATOM 683 C CA . PRO A 1 84 ? 0.393 -1.266 -1.131 1.00 93.81 84 PRO A CA 1
ATOM 684 C C . PRO A 1 84 ? -0.536 -2.409 -1.553 1.00 93.81 84 PRO A C 1
ATOM 686 O O . PRO A 1 84 ? -1.277 -2.260 -2.525 1.00 93.81 84 PRO A O 1
ATOM 689 N N . ARG A 1 85 ? -0.597 -3.510 -0.789 1.00 94.06 85 ARG A N 1
ATOM 690 C CA . ARG A 1 85 ? -1.549 -4.608 -1.029 1.00 94.06 85 ARG A CA 1
ATOM 691 C C . ARG A 1 85 ? -2.999 -4.130 -1.018 1.00 94.06 85 ARG A C 1
ATOM 693 O O . ARG A 1 85 ? -3.769 -4.492 -1.908 1.00 94.06 85 ARG A O 1
ATOM 700 N N . PHE A 1 86 ? -3.371 -3.330 -0.021 1.00 95.00 86 PHE A N 1
ATOM 701 C CA . PHE A 1 86 ? -4.695 -2.723 0.080 1.00 95.00 86 PHE A CA 1
ATOM 702 C C . PHE A 1 86 ? -5.012 -1.855 -1.136 1.00 95.00 86 PHE A C 1
ATOM 704 O O . PHE A 1 86 ? -6.059 -2.034 -1.759 1.00 95.00 86 PHE A O 1
ATOM 711 N N . LEU A 1 87 ? -4.091 -0.964 -1.513 1.00 95.88 87 LEU A N 1
ATOM 712 C CA . LEU A 1 87 ? -4.273 -0.065 -2.652 1.00 95.88 87 LEU A CA 1
ATOM 713 C C . LEU A 1 87 ? -4.439 -0.838 -3.965 1.00 95.88 87 LEU A C 1
ATOM 715 O O . LEU A 1 87 ? -5.351 -0.546 -4.738 1.00 95.88 87 LEU A O 1
ATOM 719 N N . ILE A 1 88 ? -3.615 -1.864 -4.190 1.00 96.12 88 ILE A N 1
ATOM 720 C CA . ILE A 1 88 ? -3.708 -2.727 -5.372 1.00 96.12 88 ILE A CA 1
ATOM 721 C C . ILE A 1 88 ? -5.066 -3.431 -5.404 1.00 96.12 88 ILE A C 1
ATOM 723 O O . ILE A 1 88 ? -5.779 -3.334 -6.400 1.00 96.12 88 ILE A O 1
ATOM 727 N N . LYS A 1 89 ? -5.475 -4.082 -4.308 1.00 95.38 89 LYS A N 1
ATOM 728 C CA . LYS A 1 89 ? -6.761 -4.795 -4.243 1.00 95.38 89 LYS A CA 1
ATOM 729 C C . LYS A 1 89 ? -7.970 -3.874 -4.408 1.00 95.38 89 LYS A C 1
ATOM 731 O O . LYS A 1 89 ? -8.986 -4.314 -4.937 1.00 95.38 89 LYS A O 1
ATOM 736 N N . ARG A 1 90 ? -7.879 -2.627 -3.939 1.00 96.12 90 ARG A N 1
ATOM 737 C CA . ARG A 1 90 ? -8.982 -1.661 -3.989 1.00 96.12 90 ARG A CA 1
ATOM 738 C C . ARG A 1 90 ? -9.107 -0.962 -5.342 1.00 96.12 90 ARG A C 1
ATOM 740 O O . ARG A 1 90 ? -10.226 -0.698 -5.773 1.00 96.12 90 ARG A O 1
ATOM 747 N N . TYR A 1 91 ? -7.992 -0.643 -5.999 1.00 96.19 91 TYR A N 1
ATOM 748 C CA . TYR A 1 91 ? -7.996 0.270 -7.148 1.00 96.19 91 TYR A CA 1
ATOM 749 C C . TYR A 1 91 ? -7.502 -0.340 -8.461 1.00 96.19 91 TYR A C 1
ATOM 751 O O . TYR A 1 91 ? -7.873 0.156 -9.529 1.00 96.19 91 TYR A O 1
ATOM 759 N N . ALA A 1 92 ? -6.681 -1.392 -8.427 1.00 96.25 92 ALA A N 1
ATOM 760 C CA . ALA A 1 92 ? -6.136 -1.967 -9.649 1.00 96.25 92 ALA A CA 1
ATOM 761 C C . ALA A 1 92 ? -7.210 -2.756 -10.414 1.00 96.25 92 ALA A C 1
ATOM 763 O O . ALA A 1 92 ? -7.961 -3.552 -9.848 1.00 96.25 92 ALA A O 1
ATOM 764 N N . LYS A 1 93 ? -7.281 -2.547 -11.731 1.00 95.06 93 LYS A N 1
ATOM 765 C CA . LYS A 1 93 ? -8.196 -3.272 -12.622 1.00 95.06 93 LYS A CA 1
ATOM 766 C C . LYS A 1 93 ? -7.442 -4.381 -13.334 1.00 95.06 93 LYS A C 1
ATOM 768 O O . LYS A 1 93 ? -6.236 -4.292 -13.521 1.00 95.06 93 LYS A O 1
ATOM 773 N N . LYS A 1 94 ? -8.148 -5.416 -13.792 1.00 90.38 94 LYS A N 1
ATOM 774 C CA . LYS A 1 94 ? -7.533 -6.501 -14.572 1.00 90.38 94 LYS A CA 1
ATOM 775 C C . LYS A 1 94 ? -6.650 -5.930 -15.694 1.00 90.38 94 LYS A C 1
ATOM 777 O O . LYS A 1 94 ? -7.098 -5.068 -16.445 1.00 90.38 94 LYS A O 1
ATOM 782 N N . ASN A 1 95 ? -5.423 -6.442 -15.800 1.00 90.00 95 ASN A N 1
ATOM 783 C CA . ASN A 1 95 ? -4.391 -6.023 -16.759 1.00 90.00 95 ASN A CA 1
ATOM 784 C C . ASN A 1 95 ? -3.822 -4.601 -16.562 1.00 90.00 95 ASN A C 1
ATOM 786 O O . ASN A 1 95 ? -3.105 -4.120 -17.437 1.00 90.00 95 ASN A O 1
ATOM 790 N N . SER A 1 96 ? -4.107 -3.917 -15.448 1.00 94.25 96 SER A N 1
ATOM 791 C CA . SER A 1 96 ? -3.381 -2.695 -15.086 1.00 94.25 96 SER A CA 1
ATOM 792 C C . SER A 1 96 ? -1.894 -2.983 -14.857 1.00 94.25 96 SER A C 1
ATOM 794 O O . SER A 1 96 ? -1.512 -4.077 -14.443 1.00 94.25 96 SER A O 1
ATOM 796 N N . ILE A 1 97 ? -1.064 -1.971 -15.096 1.00 95.75 97 ILE A N 1
ATOM 797 C CA . ILE A 1 97 ? 0.351 -1.968 -14.724 1.00 95.75 97 ILE A CA 1
ATOM 798 C C . ILE A 1 97 ? 0.499 -1.047 -13.515 1.00 95.75 97 ILE A C 1
ATOM 800 O O . ILE A 1 97 ? -0.010 0.074 -13.533 1.00 95.75 97 ILE A O 1
ATOM 804 N N . ILE A 1 98 ? 1.169 -1.524 -12.469 1.00 96.75 98 ILE A N 1
ATOM 805 C CA . ILE A 1 98 ? 1.443 -0.738 -11.262 1.00 96.75 98 ILE A CA 1
ATOM 806 C C . ILE A 1 98 ? 2.776 -0.008 -11.435 1.00 96.75 98 ILE A C 1
ATOM 808 O O . ILE A 1 98 ? 3.778 -0.623 -11.783 1.00 96.75 98 ILE A O 1
ATOM 812 N N . LEU A 1 99 ? 2.799 1.299 -11.188 1.00 95.38 99 LEU A N 1
ATOM 813 C CA . LEU A 1 99 ? 4.022 2.098 -11.199 1.00 95.38 99 LEU A CA 1
ATOM 814 C C . LEU A 1 99 ? 4.289 2.624 -9.791 1.00 95.38 99 LEU A C 1
ATOM 816 O O . LEU A 1 99 ? 3.432 3.305 -9.229 1.00 95.38 99 LEU A O 1
ATOM 820 N N . ASP A 1 100 ? 5.475 2.342 -9.261 1.00 93.06 100 ASP A N 1
ATOM 821 C CA . ASP A 1 100 ? 5.996 2.989 -8.058 1.00 93.06 100 ASP A CA 1
ATOM 822 C C . ASP A 1 100 ? 7.158 3.922 -8.445 1.00 93.06 100 ASP A C 1
ATOM 824 O O . ASP A 1 100 ? 8.243 3.436 -8.774 1.00 93.06 100 ASP A O 1
ATOM 828 N N . PRO A 1 101 ? 6.953 5.252 -8.478 1.00 92.88 101 PRO A N 1
ATOM 829 C CA . PRO A 1 101 ? 7.989 6.194 -8.894 1.00 92.88 101 PRO A CA 1
ATOM 830 C C . PRO A 1 101 ? 9.079 6.431 -7.832 1.00 92.88 101 PRO A C 1
ATOM 832 O O . PRO A 1 101 ? 10.039 7.143 -8.132 1.00 92.88 101 PRO A O 1
ATOM 835 N N . PHE A 1 102 ? 8.928 5.874 -6.623 1.00 90.44 102 PHE A N 1
ATOM 836 C CA . PHE A 1 102 ? 9.866 6.000 -5.500 1.00 90.44 102 PHE A CA 1
ATOM 837 C C . PHE A 1 102 ? 9.986 4.660 -4.758 1.00 90.44 102 PHE A C 1
ATOM 839 O O . PHE A 1 102 ? 9.704 4.554 -3.562 1.00 90.44 102 PHE A O 1
ATOM 846 N N . MET A 1 103 ? 10.349 3.610 -5.495 1.00 87.94 103 MET A N 1
ATOM 847 C CA . MET A 1 103 ? 10.146 2.230 -5.050 1.00 87.94 103 MET A CA 1
ATOM 848 C C . MET A 1 103 ? 10.962 1.817 -3.818 1.00 87.94 103 MET A C 1
ATOM 850 O O . MET A 1 103 ? 10.555 0.894 -3.105 1.00 87.94 103 MET A O 1
ATOM 854 N N . GLY A 1 104 ? 12.113 2.445 -3.558 1.00 87.38 104 GLY A N 1
ATOM 855 C CA . GLY A 1 104 ? 13.028 2.110 -2.469 1.00 87.38 104 GLY A CA 1
ATOM 856 C C . GLY A 1 104 ? 13.311 0.607 -2.367 1.00 87.38 104 GLY A C 1
ATOM 857 O O . GLY A 1 104 ? 13.998 0.019 -3.192 1.00 87.38 104 GLY A O 1
ATOM 858 N N . SER A 1 105 ? 12.728 -0.043 -1.355 1.00 84.25 105 SER A N 1
ATOM 859 C CA . SER A 1 105 ? 12.829 -1.502 -1.140 1.00 84.25 105 SER A CA 1
ATOM 860 C C . SER A 1 105 ? 11.926 -2.366 -2.038 1.00 84.25 105 SER A C 1
ATOM 862 O O . SER A 1 105 ? 11.734 -3.546 -1.744 1.00 84.25 105 SER A O 1
ATOM 864 N N . ALA A 1 106 ? 11.314 -1.784 -3.070 1.00 88.25 106 ALA A N 1
ATOM 865 C CA . ALA A 1 106 ? 10.410 -2.432 -4.022 1.00 88.25 106 ALA A CA 1
ATOM 866 C C . ALA A 1 106 ? 9.173 -3.105 -3.386 1.00 88.25 106 ALA A C 1
ATOM 868 O O . ALA A 1 106 ? 8.594 -4.035 -3.947 1.00 88.25 106 ALA A O 1
ATOM 869 N N . THR A 1 107 ? 8.724 -2.628 -2.216 1.00 90.50 107 THR A N 1
ATOM 870 C CA . THR A 1 107 ? 7.587 -3.228 -1.479 1.00 90.50 107 THR A CA 1
ATOM 871 C C . THR A 1 107 ? 6.321 -3.260 -2.340 1.00 90.50 107 THR A C 1
ATOM 873 O O . THR A 1 107 ? 5.632 -4.279 -2.402 1.00 90.50 107 THR A O 1
ATOM 876 N N . THR A 1 108 ? 6.040 -2.172 -3.059 1.00 93.25 108 THR A N 1
ATOM 877 C CA . THR A 1 108 ? 4.895 -2.080 -3.972 1.00 93.25 108 THR A CA 1
ATOM 878 C C . THR A 1 108 ? 4.997 -3.086 -5.114 1.00 93.25 108 THR A C 1
ATOM 880 O O . THR A 1 108 ? 4.011 -3.747 -5.433 1.00 93.25 108 THR A O 1
ATOM 883 N N . ASN A 1 109 ? 6.183 -3.247 -5.706 1.00 92.06 109 ASN A N 1
ATOM 884 C CA . ASN A 1 109 ? 6.410 -4.168 -6.820 1.00 92.06 109 ASN A CA 1
ATOM 885 C C . ASN A 1 109 ? 6.223 -5.629 -6.401 1.00 92.06 109 ASN A C 1
ATOM 887 O O . ASN A 1 109 ? 5.578 -6.407 -7.107 1.00 92.06 109 ASN A O 1
ATOM 891 N N . VAL A 1 110 ? 6.727 -5.988 -5.219 1.00 91.38 110 VAL A N 1
ATOM 892 C CA . VAL A 1 110 ? 6.552 -7.324 -4.637 1.00 91.38 110 VAL A CA 1
ATOM 893 C C . VAL A 1 110 ? 5.073 -7.614 -4.401 1.00 91.38 110 VAL A C 1
ATOM 895 O O . VAL A 1 110 ? 4.576 -8.660 -4.813 1.00 91.38 110 VAL A O 1
ATOM 898 N N . GLU A 1 111 ? 4.336 -6.680 -3.796 1.00 93.12 111 GLU A N 1
ATOM 899 C CA . GLU A 1 111 ? 2.898 -6.854 -3.575 1.00 93.12 111 GLU A CA 1
ATOM 900 C C . GLU A 1 111 ? 2.102 -6.872 -4.888 1.00 93.12 111 GLU A C 1
ATOM 902 O O . GLU A 1 111 ? 1.145 -7.639 -5.004 1.00 93.12 111 GLU A O 1
ATOM 907 N N . ALA A 1 112 ? 2.505 -6.113 -5.910 1.00 94.50 112 ALA A N 1
ATOM 908 C CA . ALA A 1 112 ? 1.90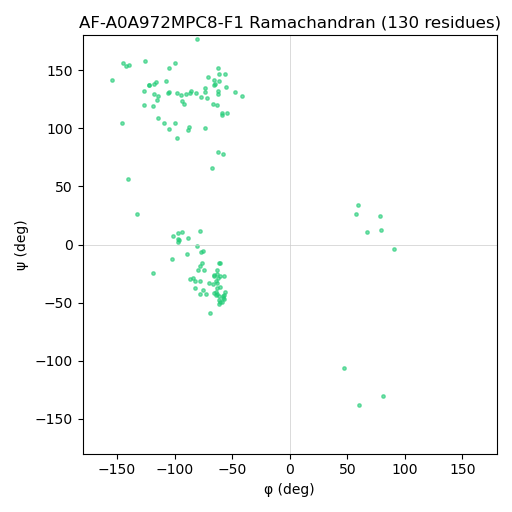5 -6.186 -7.242 1.00 94.50 112 ALA A CA 1
ATOM 909 C C . ALA A 1 112 ? 2.067 -7.584 -7.848 1.00 94.50 112 ALA A C 1
ATOM 911 O O . ALA A 1 112 ? 1.069 -8.196 -8.236 1.00 94.50 112 ALA A O 1
ATOM 912 N N . MET A 1 113 ? 3.285 -8.133 -7.827 1.00 92.56 113 MET A N 1
ATOM 913 C CA . MET A 1 113 ? 3.566 -9.489 -8.302 1.00 92.56 113 MET A CA 1
ATOM 914 C C . MET A 1 113 ? 2.730 -10.534 -7.549 1.00 92.56 113 MET A C 1
ATOM 916 O O . MET A 1 113 ? 2.095 -11.385 -8.174 1.00 92.56 113 MET A O 1
ATOM 920 N N . LEU A 1 114 ? 2.666 -10.446 -6.216 1.00 91.69 114 LEU A N 1
ATOM 921 C CA . LEU A 1 114 ? 1.877 -11.363 -5.382 1.00 91.69 114 LEU A CA 1
ATOM 922 C C . LEU A 1 114 ? 0.367 -11.292 -5.666 1.00 91.69 114 LEU A C 1
ATOM 924 O O . LEU A 1 114 ? -0.341 -12.274 -5.445 1.00 91.69 114 LEU A O 1
ATOM 928 N N . ASN A 1 115 ? -0.131 -10.161 -6.173 1.00 93.00 115 ASN A N 1
ATOM 929 C CA . ASN A 1 115 ? -1.530 -9.977 -6.572 1.00 93.00 115 ASN A CA 1
ATOM 930 C C . ASN A 1 115 ? -1.759 -10.174 -8.086 1.00 93.00 115 ASN A C 1
ATOM 932 O O . ASN A 1 115 ? -2.858 -9.909 -8.572 1.00 93.00 115 ASN A O 1
ATOM 936 N N . GLY A 1 116 ? -0.760 -10.667 -8.828 1.00 94.00 116 GLY A N 1
ATOM 937 C CA . GLY A 1 116 ? -0.886 -10.993 -10.252 1.00 94.00 116 GLY A CA 1
ATOM 938 C C . GLY A 1 116 ? -0.820 -9.785 -11.189 1.00 94.00 116 GLY A C 1
ATOM 939 O O . GLY A 1 116 ? -1.361 -9.839 -12.294 1.00 94.00 116 GLY A O 1
ATOM 940 N N . PHE A 1 117 ? -0.179 -8.700 -10.757 1.00 96.44 117 PHE A N 1
ATOM 941 C CA . PHE A 1 117 ? 0.024 -7.493 -11.549 1.00 96.44 117 PHE A CA 1
ATOM 942 C C . PHE A 1 117 ? 1.473 -7.359 -12.002 1.00 96.44 117 PHE A C 1
ATOM 944 O O . PHE A 1 117 ? 2.409 -7.581 -11.234 1.00 96.44 117 PHE A O 1
ATOM 951 N N . ASN A 1 118 ? 1.647 -6.904 -13.242 1.00 95.69 118 ASN A N 1
ATOM 952 C CA . ASN A 1 118 ? 2.933 -6.389 -13.691 1.00 95.69 118 ASN A CA 1
ATOM 953 C C . ASN A 1 118 ? 3.195 -5.042 -13.014 1.00 95.69 118 ASN A C 1
ATOM 955 O O . ASN A 1 118 ? 2.267 -4.248 -12.815 1.00 95.69 118 ASN A O 1
ATOM 959 N N . SER A 1 119 ? 4.457 -4.769 -12.688 1.00 95.38 119 SER A N 1
ATOM 960 C CA . SER A 1 119 ? 4.839 -3.493 -12.096 1.00 95.38 119 SER A CA 1
ATOM 961 C C . SER A 1 119 ? 6.185 -2.986 -12.590 1.00 95.38 119 SER A C 1
ATOM 963 O O . SER A 1 119 ? 7.043 -3.775 -12.975 1.00 95.38 119 SER A O 1
ATOM 965 N N . TYR A 1 120 ? 6.351 -1.667 -12.546 1.00 94.25 120 TYR A N 1
ATOM 966 C CA . TYR A 1 120 ? 7.619 -0.979 -12.754 1.00 94.25 120 TYR A CA 1
ATOM 967 C C . TYR A 1 120 ? 7.930 -0.132 -11.528 1.00 94.25 120 TYR A C 1
ATOM 969 O O . TYR A 1 120 ? 7.040 0.501 -10.959 1.00 94.25 120 TYR A O 1
ATOM 977 N N . GLY A 1 121 ? 9.186 -0.153 -11.103 1.00 91.50 121 GLY A N 1
ATOM 978 C CA . GLY A 1 121 ? 9.684 0.666 -10.010 1.00 91.50 121 GLY A CA 1
ATOM 979 C C . GLY A 1 121 ? 10.761 1.615 -10.521 1.00 91.50 121 GLY A C 1
ATOM 980 O O . GLY A 1 121 ? 11.589 1.237 -11.349 1.00 91.50 121 GLY A O 1
ATOM 981 N N . ILE A 1 122 ? 10.721 2.861 -10.067 1.00 90.94 122 ILE A N 1
ATOM 982 C CA . ILE A 1 122 ? 11.749 3.866 -10.331 1.00 90.94 122 ILE A CA 1
ATOM 983 C C . ILE A 1 122 ? 12.261 4.334 -8.975 1.00 90.94 122 ILE A C 1
ATOM 985 O O . ILE A 1 122 ? 11.486 4.553 -8.051 1.00 90.94 122 ILE A O 1
ATOM 989 N N . ASP A 1 123 ? 13.573 4.478 -8.851 1.00 89.50 123 ASP A N 1
ATOM 990 C CA . ASP A 1 123 ? 14.189 5.160 -7.719 1.00 89.50 123 ASP A CA 1
ATOM 991 C C . ASP A 1 123 ? 15.426 5.916 -8.207 1.00 89.50 123 ASP A C 1
ATOM 993 O O . ASP A 1 123 ? 15.998 5.584 -9.251 1.00 89.50 123 ASP A O 1
ATOM 997 N N . ILE A 1 124 ? 15.835 6.951 -7.481 1.00 89.25 124 ILE A N 1
ATOM 998 C CA . ILE A 1 124 ? 17.100 7.637 -7.744 1.00 89.25 124 ILE A CA 1
ATOM 999 C C . ILE A 1 124 ? 18.276 6.833 -7.188 1.00 89.25 124 ILE A C 1
ATOM 1001 O O . ILE A 1 124 ? 19.355 6.847 -7.788 1.00 89.25 124 ILE A O 1
ATOM 1005 N N . ASP A 1 125 ? 18.050 6.105 -6.093 1.00 82.19 125 ASP A N 1
ATOM 1006 C CA . ASP A 1 125 ? 19.057 5.305 -5.422 1.00 82.19 125 ASP A CA 1
ATOM 1007 C C . ASP A 1 125 ? 19.509 4.133 -6.317 1.00 82.19 125 ASP A C 1
ATOM 1009 O O . ASP A 1 125 ? 18.697 3.302 -6.740 1.00 82.19 125 ASP A O 1
ATOM 1013 N N . PRO A 1 126 ? 20.809 4.043 -6.654 1.00 77.62 126 PRO A N 1
ATOM 1014 C CA . PRO A 1 126 ? 21.311 2.979 -7.514 1.00 77.62 126 PRO A CA 1
ATOM 1015 C C . PRO A 1 126 ? 21.133 1.574 -6.931 1.00 77.62 126 PRO A C 1
ATOM 1017 O O . PRO A 1 126 ? 21.016 0.624 -7.701 1.00 77.62 126 PRO A O 1
ATOM 1020 N N . PHE A 1 127 ? 21.116 1.422 -5.603 1.00 76.25 127 PHE A N 1
ATOM 1021 C CA . PHE A 1 127 ? 20.931 0.123 -4.960 1.00 76.25 127 PHE A CA 1
ATOM 1022 C C . PHE A 1 127 ? 19.466 -0.325 -5.032 1.00 76.25 127 PHE A C 1
ATOM 1024 O O . PHE A 1 127 ? 19.201 -1.485 -5.345 1.00 76.25 127 PHE A O 1
ATOM 1031 N N . ALA A 1 128 ? 18.515 0.594 -4.866 1.00 72.06 128 ALA A N 1
ATOM 1032 C CA . ALA A 1 128 ? 17.099 0.337 -5.112 1.00 72.06 128 ALA A CA 1
ATOM 1033 C C . ALA A 1 128 ? 16.853 -0.164 -6.547 1.00 72.06 128 ALA A C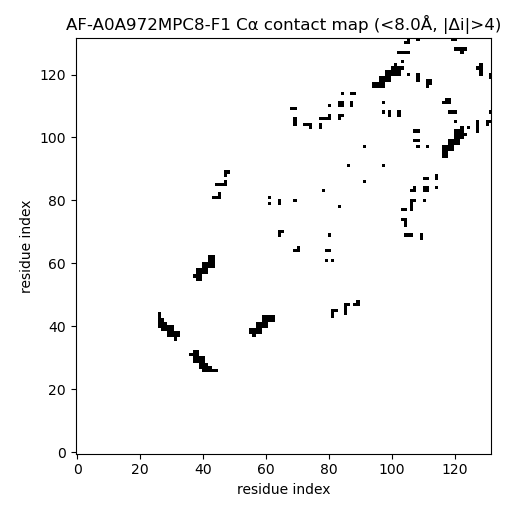 1
ATOM 1035 O O . ALA A 1 128 ? 16.125 -1.136 -6.735 1.00 72.06 128 ALA A O 1
ATOM 1036 N N . LYS A 1 129 ? 17.524 0.409 -7.560 1.00 65.94 129 LYS A N 1
ATOM 1037 C CA . LYS A 1 129 ? 17.427 -0.049 -8.966 1.00 65.94 129 LYS A CA 1
ATOM 1038 C C . LYS A 1 129 ? 17.867 -1.496 -9.192 1.00 65.94 129 LYS A C 1
ATOM 1040 O O . LYS A 1 129 ? 17.400 -2.121 -10.134 1.00 65.94 129 LYS A O 1
ATOM 1045 N N . PHE A 1 130 ? 18.766 -2.030 -8.365 1.00 67.56 130 PHE A N 1
ATOM 1046 C CA . PHE A 1 130 ? 19.192 -3.432 -8.464 1.00 67.56 130 PHE A CA 1
ATOM 1047 C C . PHE A 1 130 ? 18.151 -4.419 -7.918 1.00 67.56 130 PHE A C 1
ATOM 1049 O O . PHE A 1 130 ? 18.261 -5.615 -8.179 1.00 67.56 130 PHE A O 1
ATOM 1056 N N . LEU A 1 131 ? 17.171 -3.942 -7.147 1.00 59.81 131 LEU A N 1
ATOM 1057 C CA . LEU A 1 131 ? 16.135 -4.771 -6.529 1.00 59.81 131 LEU A CA 1
ATOM 1058 C C . LEU A 1 131 ? 14.895 -4.974 -7.421 1.00 59.81 131 LEU A C 1
ATOM 1060 O O . LEU A 1 131 ? 14.029 -5.765 -7.043 1.00 59.81 131 LEU A O 1
ATOM 1064 N N . SER A 1 132 ? 14.802 -4.275 -8.560 1.00 51.56 132 SER A N 1
ATOM 1065 C CA . SER A 1 132 ? 13.646 -4.261 -9.474 1.00 51.56 132 SER A CA 1
ATOM 1066 C C . SER A 1 132 ? 13.856 -5.030 -10.766 1.00 51.56 132 SER A C 1
ATOM 1068 O O . SER A 1 132 ? 14.911 -4.796 -11.398 1.00 51.56 132 SER A O 1
#

Sequence (132 aa):
MVSDIIEKIVNSTSKRVKKPISRKLFNTSKIVNEFGEEIIRIDGDIDPNIEIKNGDRFLFISYDQSMFTHGLHKYPAKFFPELPRFLIKRYAKKNSIILDPFMGSATTNVEAMLNGFNSYGIDIDPFAKFLS

Solvent-accessible surface area (backbone atoms only — not comparable to full-atom values): 8262 Å² total; per-residue (Å²): 117,72,66,63,50,52,53,48,52,58,60,60,66,68,75,71,73,76,69,80,74,86,66,86,61,85,40,62,47,82,47,67,51,100,87,72,48,72,29,44,33,33,53,49,77,54,66,57,80,64,87,82,60,94,87,69,41,77,44,79,44,75,88,71,64,47,65,82,69,48,54,75,55,94,48,87,91,66,76,57,58,45,56,51,38,25,49,45,70,54,68,62,53,94,90,45,72,48,77,36,79,71,28,53,65,33,50,56,46,54,39,30,49,76,71,78,31,56,57,51,70,36,50,89,51,72,69,35,53,72,74,106

Nearest PDB structures (foldseek):
  1nw6-assembly1_A  TM=7.788E-01  e=7.368E-03  Cereibacter sphaeroides
  9c3u-assembly2_D  TM=7.570E-01  e=6.467E-03  B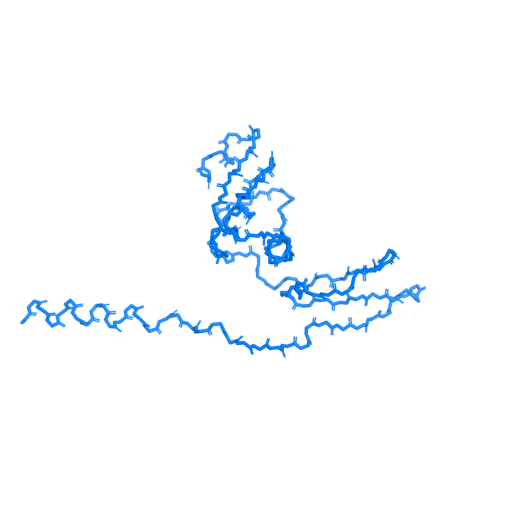urkholderia cenocepacia
  5hfj-assembly4_G  TM=7.266E-01  e=2.091E-02  Helicobacter pylori 26695
  5hfj-assembly2_C  TM=7.370E-01  e=2.543E-02  Helicobacter pylori 26695
  5hfj-assembly1_A  TM=7.128E-01  e=4.573E-02  Helicobacter pylori 26695

Radius of gyration: 19.0 Å; Cα contacts (8 Å, |Δi|>4): 164; chains: 1; bounding box: 37×59×43 Å

Secondary structure (DSSP, 8-state):
--HHHHHHHHHHHGGG-----------EEEEE-TTS-EEEEEESSPPTT----TT--EEEE-S-S-TGGGGSS--TTPPPTHHHHHHHHHHPPTT-EEEETT-TTTHHHHHHHHTT-EEEE--SSHHHHTT-

Mean predicted aligned error: 11.98 Å

pLDDT: mean 77.54, std 20.6, range [28.3, 96.75]